Protein AF-A0A7V9JNL4-F1 (afdb_monomer)

Radius of gyration: 22.86 Å; Cα contacts (8 Å, |Δi|>4): 123; chains: 1; bounding box: 57×46×55 Å

Sequence (166 aa):
MAELADLLTDPTARHALAHRDITAVFRILRDAGVTQTRLARATGQQQSEVSEIIAGRQVQSVVLLERIADGLGIPRGWMGLAYAPDLVAEPAAPDDAETEDERRSNLLRHAATLLYGQPVFGPAAPISIEHTATPVPHRIDLGDVKQVAAITDRLGQLTGDFGGSR

Foldseek 3Di:
DVPLQVLCVDPQSLVCLLLVLVLSNLVSCVVVPQDLVNLCVLLVHDSVVSVVSVVPDDDPDPVSSVSSCVSSVHDVVSNVPDPPVVDPDDDNDPPPPQDPVNLVVLVVQVVCCVVVVDRPVDDHDDDDDDDDDDPDDPDDDPVNVVVVVVVVVVVVVVCVVVVDDD

Nearest PDB structures (foldseek):
  3vk0-assembly1_A  TM=5.916E-01  e=2.722E-02  Neisseria meningitidis MC58
  3g5g-assembly5_J  TM=6.560E-01  e=2.450E-01  Enterobacter sp. RFL1396
  5d50-assembly1_C  TM=3.537E-01  e=4.359E-02  Salmonella phage SPC32H
  5d4z-assembly8_U  TM=4.389E-01  e=1.886E-01  Salmonella phage SPC32H
  5d4z-assembly7_1  TM=4.389E-01  e=3.182E-01  Salmonella phage SPC32H

pLDDT: mean 72.96, std 14.55, range [35.53, 92.75]

Mean predicted align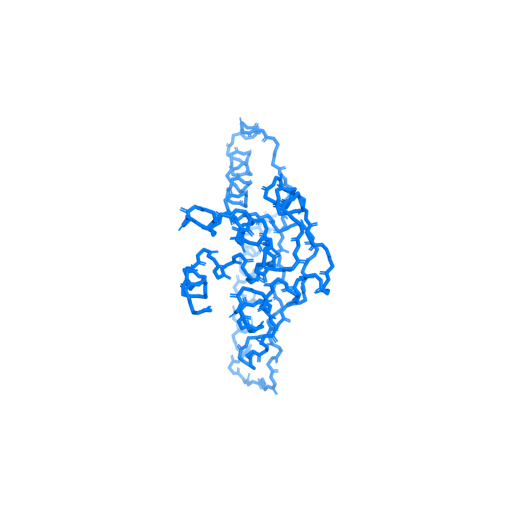ed error: 17.5 Å

Solvent-accessible surface area (backbone atoms only — not comparable to full-atom values): 9980 Å² total; per-residue (Å²): 115,63,73,58,35,62,65,43,64,41,70,68,39,38,51,25,31,49,70,65,36,60,39,56,40,50,47,54,42,38,76,72,68,48,48,59,65,57,51,10,64,41,37,76,48,52,48,67,57,47,52,43,23,62,74,65,50,80,84,83,50,67,71,56,51,51,41,38,32,63,36,46,56,45,59,59,51,53,53,62,67,47,81,47,96,89,51,85,79,73,78,84,73,73,97,73,76,72,48,71,67,53,50,52,50,36,49,52,26,46,51,44,25,71,77,69,74,43,57,83,80,42,87,53,73,82,90,78,81,82,80,77,83,70,81,79,76,94,71,87,56,74,66,55,54,50,50,51,52,53,52,50,53,53,53,50,50,52,46,59,71,74,62,70,72,136

Secondary structure (DSSP, 8-state):
-HHHHHHTTSHHHHHHHHTT-HHHHHHHHHHTT--HHHHHHHHT--HHHHHHHHTT-----HHHHHHHHHHHT--GGGGT----TTS-------S----HHHHHHHHHHHHHHHHHSS-TTSPPPP-------PPPPS---HHHHHHHHHHHHHHHHHHHHH----

Structure (mmCIF, N/CA/C/O backbone):
data_AF-A0A7V9JNL4-F1
#
_entry.id   AF-A0A7V9JNL4-F1
#
loop_
_atom_site.group_PDB
_atom_site.id
_atom_site.type_symbol
_atom_site.label_atom_id
_atom_site.label_alt_id
_atom_site.label_comp_id
_atom_site.label_asym_id
_atom_site.label_entity_id
_atom_site.label_seq_id
_atom_site.pdbx_PDB_ins_code
_atom_site.Cartn_x
_atom_site.Cartn_y
_atom_site.Cartn_z
_atom_site.occupancy
_atom_site.B_iso_or_equiv
_atom_site.auth_seq_id
_atom_site.auth_comp_id
_atom_site.auth_asym_id
_atom_site.auth_atom_id
_atom_site.pdbx_PDB_model_num
ATOM 1 N N . MET A 1 1 ? -17.345 -13.564 5.224 1.00 47.94 1 MET A N 1
ATOM 2 C CA . MET A 1 1 ? -15.892 -13.625 4.954 1.00 47.94 1 MET A CA 1
ATOM 3 C C . MET A 1 1 ? -15.502 -12.929 3.644 1.00 47.94 1 MET A C 1
ATOM 5 O O . MET A 1 1 ? -14.414 -12.388 3.615 1.00 47.94 1 MET A O 1
ATOM 9 N N . ALA A 1 2 ? -16.362 -12.856 2.612 1.00 55.12 2 ALA A N 1
ATOM 10 C CA . ALA A 1 2 ? -16.054 -12.174 1.338 1.00 55.12 2 ALA A CA 1
ATOM 11 C C . ALA A 1 2 ? -16.009 -10.626 1.399 1.00 55.12 2 ALA A C 1
ATOM 13 O O . ALA A 1 2 ? -15.277 -10.005 0.646 1.00 55.12 2 ALA A O 1
ATOM 14 N N . GLU A 1 3 ? -16.727 -10.006 2.341 1.00 64.62 3 GLU A N 1
ATOM 15 C CA . GLU A 1 3 ? -16.902 -8.542 2.419 1.00 64.62 3 GLU A CA 1
ATOM 16 C C . GLU A 1 3 ? -15.593 -7.757 2.660 1.00 64.62 3 GLU A C 1
ATOM 18 O O . GLU A 1 3 ? -15.434 -6.653 2.155 1.00 64.62 3 GLU A O 1
ATOM 23 N N . LEU A 1 4 ? -14.640 -8.326 3.411 1.00 67.62 4 LEU A N 1
ATOM 24 C CA . LEU A 1 4 ? -13.330 -7.698 3.648 1.00 67.62 4 LEU A CA 1
ATOM 25 C C . LEU A 1 4 ? -12.367 -7.926 2.479 1.00 67.62 4 LEU A C 1
ATOM 27 O O . LEU A 1 4 ? -11.580 -7.043 2.163 1.00 67.62 4 LEU A O 1
ATOM 31 N N . ALA A 1 5 ? -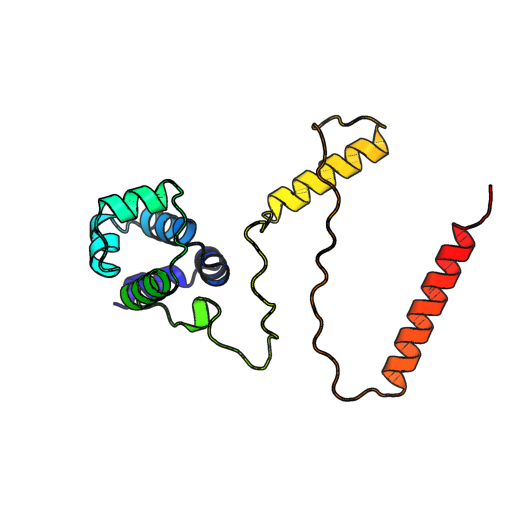12.443 -9.091 1.833 1.00 65.12 5 ALA A N 1
ATOM 32 C CA . ALA A 1 5 ? -11.601 -9.425 0.689 1.00 65.12 5 ALA A CA 1
ATOM 33 C C . ALA A 1 5 ? -11.956 -8.574 -0.541 1.00 65.12 5 ALA A C 1
ATOM 35 O O . ALA A 1 5 ? -11.053 -8.063 -1.197 1.00 65.12 5 ALA A O 1
ATOM 36 N N . ASP A 1 6 ? -13.250 -8.344 -0.796 1.00 68.94 6 ASP A N 1
ATOM 37 C CA . ASP A 1 6 ? -13.708 -7.446 -1.867 1.00 68.94 6 ASP A CA 1
ATOM 38 C C . ASP A 1 6 ? -13.157 -6.032 -1.675 1.00 68.94 6 ASP A C 1
ATOM 40 O O . ASP A 1 6 ? -12.672 -5.408 -2.618 1.00 68.94 6 ASP A O 1
ATOM 44 N N . LEU A 1 7 ? -13.137 -5.563 -0.430 1.00 69.00 7 LEU A N 1
ATOM 45 C CA . LEU A 1 7 ? -12.649 -4.239 -0.071 1.00 69.00 7 LEU A CA 1
ATOM 46 C C . LEU A 1 7 ? -11.129 -4.083 -0.241 1.00 69.00 7 LEU A C 1
ATOM 48 O O . LEU A 1 7 ? -10.625 -2.982 -0.445 1.00 69.00 7 LEU A O 1
ATOM 52 N N . LEU A 1 8 ? -10.404 -5.202 -0.220 1.00 69.00 8 LEU A N 1
ATOM 53 C CA . LEU A 1 8 ? -8.965 -5.280 -0.464 1.00 69.00 8 LEU A CA 1
ATOM 54 C C . LEU A 1 8 ? -8.614 -5.493 -1.948 1.00 69.00 8 LEU A C 1
ATOM 56 O O . LEU A 1 8 ? -7.444 -5.679 -2.285 1.00 69.00 8 LEU A O 1
ATOM 60 N N . THR A 1 9 ? -9.609 -5.442 -2.839 1.00 69.06 9 THR A N 1
ATOM 61 C CA . THR A 1 9 ? -9.410 -5.526 -4.296 1.00 69.06 9 THR A CA 1
ATOM 62 C C . THR A 1 9 ? -8.982 -4.183 -4.901 1.00 69.06 9 THR A C 1
ATOM 64 O O . THR A 1 9 ? -8.440 -4.161 -6.008 1.00 69.06 9 THR A O 1
ATOM 67 N N . ASP A 1 10 ? -9.184 -3.073 -4.181 1.00 71.31 10 ASP A N 1
ATOM 68 C CA . ASP A 1 10 ? -8.788 -1.730 -4.613 1.00 71.31 10 ASP A CA 1
ATOM 69 C C . ASP A 1 10 ? -7.270 -1.637 -4.890 1.00 71.31 10 ASP A C 1
ATOM 71 O O . ASP A 1 10 ? -6.480 -2.246 -4.157 1.00 71.31 10 ASP A O 1
ATOM 75 N N . PRO A 1 11 ? -6.813 -0.885 -5.915 1.00 67.44 11 PRO A N 1
ATOM 76 C CA . PRO A 1 11 ? -5.396 -0.800 -6.257 1.00 67.44 11 PRO A CA 1
ATOM 77 C C . PRO A 1 11 ? -4.511 -0.342 -5.094 1.00 67.44 11 PRO A C 1
ATOM 79 O O . PRO A 1 11 ? -3.393 -0.838 -4.958 1.00 67.44 11 PRO A O 1
ATOM 82 N N . THR A 1 12 ? -5.006 0.548 -4.224 1.00 69.62 12 THR A N 1
ATOM 83 C CA . THR A 1 12 ? -4.242 1.011 -3.053 1.00 69.62 12 THR A CA 1
ATOM 84 C C . THR A 1 12 ? -4.085 -0.089 -2.003 1.00 69.62 12 THR A C 1
ATOM 86 O O . THR A 1 12 ? -2.988 -0.302 -1.484 1.00 69.62 12 THR A O 1
ATOM 89 N N . ALA A 1 13 ? -5.146 -0.862 -1.757 1.00 70.94 13 ALA A N 1
ATOM 90 C CA . ALA A 1 13 ? -5.115 -2.008 -0.855 1.00 70.94 13 ALA A CA 1
ATOM 91 C C . ALA A 1 13 ? -4.201 -3.120 -1.383 1.00 70.94 13 ALA A C 1
ATOM 93 O O . ALA A 1 13 ? -3.415 -3.689 -0.626 1.00 70.94 13 ALA A O 1
ATOM 94 N N . ARG A 1 14 ? -4.237 -3.387 -2.695 1.00 71.75 14 ARG A N 1
ATOM 95 C CA . ARG A 1 14 ? -3.337 -4.352 -3.341 1.00 71.75 14 ARG A CA 1
ATOM 96 C C . ARG A 1 14 ? -1.878 -3.925 -3.267 1.00 71.75 14 ARG A C 1
ATOM 98 O O . ARG A 1 14 ? -1.022 -4.772 -3.029 1.00 71.75 14 ARG A O 1
ATOM 105 N N . HIS A 1 15 ? -1.594 -2.635 -3.439 1.00 68.06 15 HIS A N 1
ATOM 106 C CA . HIS A 1 15 ? -0.244 -2.101 -3.295 1.00 68.06 15 HIS A CA 1
ATOM 107 C C . HIS A 1 15 ? 0.274 -2.265 -1.860 1.00 68.06 15 HIS A C 1
ATOM 109 O O . HIS A 1 15 ? 1.386 -2.753 -1.662 1.00 68.06 15 HIS A O 1
ATOM 115 N N . ALA A 1 16 ? -0.543 -1.930 -0.857 1.00 74.44 16 ALA A N 1
ATOM 116 C CA . ALA A 1 16 ? -0.193 -2.109 0.552 1.00 74.44 16 ALA A CA 1
ATOM 117 C C . ALA A 1 16 ? 0.059 -3.585 0.906 1.00 74.44 16 ALA A C 1
ATOM 119 O O . ALA A 1 16 ? 1.024 -3.909 1.595 1.00 74.44 16 ALA A O 1
ATOM 120 N N . LEU A 1 17 ? -0.760 -4.500 0.378 1.00 75.25 17 LEU A N 1
ATOM 121 C CA . LEU A 1 17 ? -0.578 -5.939 0.579 1.00 75.25 17 LEU A CA 1
ATOM 122 C C . LEU A 1 17 ? 0.689 -6.481 -0.084 1.00 75.25 17 LEU A C 1
ATOM 124 O O . LEU A 1 17 ? 1.385 -7.289 0.532 1.00 75.25 17 LEU A O 1
ATOM 128 N N . ALA A 1 18 ? 1.020 -6.014 -1.290 1.00 70.31 18 ALA A N 1
ATOM 129 C CA . ALA A 1 18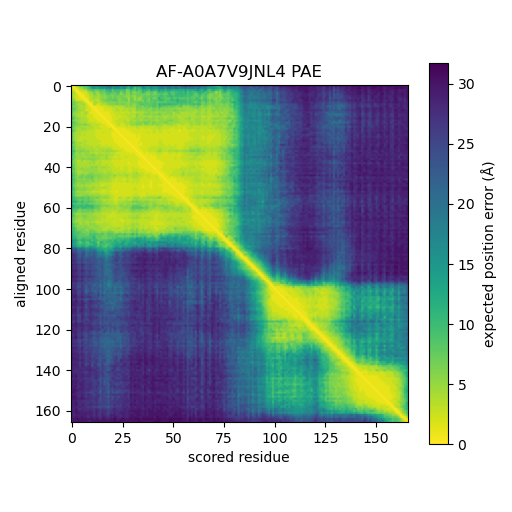 ? 2.248 -6.396 -1.983 1.00 70.31 18 ALA A CA 1
ATOM 130 C C . ALA A 1 18 ? 3.508 -5.991 -1.195 1.00 70.31 18 ALA A C 1
ATOM 132 O O . ALA A 1 18 ? 4.461 -6.763 -1.129 1.00 70.31 18 ALA A O 1
ATOM 133 N N . HIS A 1 19 ? 3.473 -4.831 -0.530 1.00 71.69 19 HIS A N 1
ATOM 134 C CA . HIS A 1 19 ? 4.568 -4.316 0.302 1.00 71.69 19 HIS A CA 1
ATOM 135 C C . HIS A 1 19 ? 4.492 -4.767 1.769 1.00 71.69 19 HIS A C 1
ATOM 137 O O . HIS A 1 19 ? 5.301 -4.339 2.585 1.00 71.69 19 HIS A O 1
ATOM 143 N N . ARG A 1 20 ? 3.535 -5.638 2.124 1.00 74.75 20 ARG A N 1
ATOM 144 C CA . ARG A 1 20 ? 3.294 -6.111 3.504 1.00 74.75 20 ARG A CA 1
ATOM 145 C C . ARG A 1 20 ? 3.044 -4.978 4.510 1.00 74.75 20 ARG A C 1
ATOM 147 O O . ARG A 1 20 ? 3.219 -5.173 5.713 1.00 74.75 20 ARG A O 1
ATOM 154 N N . ASP A 1 21 ? 2.570 -3.827 4.041 1.00 80.00 21 ASP A N 1
ATOM 155 C CA . ASP A 1 21 ? 2.248 -2.679 4.883 1.00 80.00 21 ASP A CA 1
ATOM 156 C C . ASP A 1 21 ? 0.886 -2.882 5.560 1.00 80.00 21 ASP A C 1
ATOM 158 O O . ASP A 1 21 ? -0.173 -2.450 5.094 1.00 80.00 21 ASP A O 1
ATOM 162 N N . ILE A 1 22 ? 0.914 -3.571 6.701 1.00 83.69 22 ILE A N 1
ATOM 163 C CA . ILE A 1 22 ? -0.279 -3.839 7.512 1.00 83.69 22 ILE A CA 1
ATOM 164 C C . ILE A 1 22 ? -0.888 -2.548 8.066 1.00 83.69 22 ILE A C 1
ATOM 166 O O . ILE A 1 22 ? -2.105 -2.473 8.254 1.00 83.69 22 ILE A O 1
ATOM 170 N N . THR A 1 23 ? -0.070 -1.520 8.293 1.00 86.44 23 THR A N 1
ATOM 171 C CA . THR A 1 23 ? -0.541 -0.224 8.783 1.00 86.44 23 THR A CA 1
ATOM 172 C C . THR A 1 23 ? -1.448 0.427 7.745 1.00 86.44 23 THR A C 1
ATOM 174 O O . THR A 1 23 ? -2.567 0.833 8.074 1.00 86.44 23 THR A O 1
ATOM 177 N N . ALA A 1 24 ? -1.010 0.474 6.486 1.00 81.81 24 ALA A N 1
ATOM 178 C CA . ALA A 1 24 ? -1.816 0.974 5.378 1.00 81.81 24 ALA A CA 1
ATOM 179 C C . ALA A 1 24 ? -3.077 0.126 5.162 1.00 81.81 24 ALA A C 1
ATOM 181 O O . ALA A 1 24 ? -4.168 0.683 5.044 1.00 81.81 24 ALA A O 1
ATOM 182 N N . VAL A 1 25 ? -2.971 -1.206 5.212 1.00 84.44 25 VAL A N 1
ATOM 183 C CA . VAL A 1 25 ? -4.136 -2.104 5.092 1.00 84.44 25 VAL A CA 1
ATOM 184 C C . VAL A 1 25 ? -5.180 -1.812 6.175 1.00 84.44 25 VAL A C 1
ATOM 186 O O . VAL A 1 25 ? -6.365 -1.673 5.875 1.00 84.44 25 VAL A O 1
ATOM 189 N N . PHE A 1 26 ? -4.770 -1.670 7.438 1.00 86.81 26 PHE A N 1
ATOM 190 C CA . PHE A 1 26 ? -5.701 -1.379 8.533 1.00 86.81 26 PHE A CA 1
ATOM 191 C C . PHE A 1 26 ? -6.317 0.017 8.429 1.00 86.81 26 PHE A C 1
ATOM 193 O O . PHE A 1 26 ? -7.474 0.191 8.816 1.00 86.81 26 PHE A O 1
ATOM 200 N N . ARG A 1 27 ? -5.586 0.999 7.890 1.00 86.06 27 ARG A N 1
ATOM 201 C CA . ARG A 1 27 ? -6.126 2.337 7.606 1.00 86.06 27 ARG A CA 1
ATOM 202 C C . ARG A 1 27 ? -7.191 2.290 6.515 1.00 86.06 27 ARG A C 1
ATOM 204 O O . ARG A 1 27 ? -8.288 2.772 6.757 1.00 86.06 27 ARG A O 1
ATOM 211 N N . ILE A 1 28 ? -6.928 1.610 5.401 1.00 85.19 28 ILE A N 1
ATOM 212 C CA . ILE A 1 28 ? -7.902 1.448 4.308 1.00 85.19 28 ILE A CA 1
ATOM 213 C C . ILE A 1 28 ? -9.176 0.758 4.813 1.00 85.19 28 ILE A C 1
ATOM 215 O O . ILE A 1 28 ? -10.287 1.223 4.562 1.00 85.19 28 ILE A O 1
ATOM 219 N N . LEU A 1 29 ? -9.030 -0.317 5.595 1.00 84.88 29 LEU A N 1
ATOM 220 C CA . LEU A 1 29 ? -10.174 -1.015 6.186 1.00 84.88 29 LEU A CA 1
ATOM 221 C C . LEU A 1 29 ? -10.948 -0.119 7.165 1.00 84.88 29 LEU A C 1
ATOM 223 O O . LEU A 1 29 ? -12.179 -0.133 7.172 1.00 84.88 29 LEU A O 1
ATOM 227 N N . ARG A 1 30 ? -10.251 0.681 7.978 1.00 85.75 30 ARG A N 1
ATOM 228 C CA . ARG A 1 30 ? -10.884 1.654 8.876 1.00 85.75 30 ARG A CA 1
ATOM 229 C C . ARG A 1 30 ? -11.660 2.714 8.098 1.00 85.75 30 ARG A C 1
ATOM 231 O O . ARG A 1 30 ? -12.792 3.013 8.476 1.00 85.75 30 ARG A O 1
ATOM 238 N N . ASP A 1 31 ? -11.068 3.271 7.049 1.00 83.44 31 ASP A N 1
ATOM 239 C CA . ASP A 1 31 ? -11.672 4.331 6.235 1.00 83.44 31 ASP A CA 1
ATOM 240 C C . ASP A 1 31 ? -12.905 3.820 5.480 1.00 83.44 31 ASP A C 1
ATOM 242 O O . ASP A 1 31 ? -13.873 4.551 5.280 1.00 83.44 31 ASP A O 1
ATOM 246 N N . ALA A 1 32 ? -12.937 2.523 5.184 1.00 82.44 32 ALA A N 1
ATOM 247 C CA . ALA A 1 32 ? -14.102 1.824 4.665 1.00 82.44 32 ALA A CA 1
ATOM 248 C C . ALA A 1 32 ? -15.140 1.401 5.726 1.00 82.44 32 ALA A C 1
ATOM 250 O O . ALA A 1 32 ? -16.097 0.690 5.418 1.00 82.44 32 ALA A O 1
ATOM 251 N N . GLY A 1 33 ? -14.973 1.827 6.981 1.00 82.69 33 GLY A N 1
ATOM 252 C CA . GLY A 1 33 ? -15.945 1.622 8.058 1.00 82.69 33 GLY A CA 1
ATOM 253 C C . GLY A 1 33 ? -15.739 0.358 8.897 1.00 82.69 33 GLY A C 1
ATOM 254 O O . GLY A 1 33 ? -16.587 0.027 9.731 1.00 82.69 33 GLY A O 1
ATOM 255 N N . VAL A 1 34 ? -14.623 -0.359 8.736 1.00 85.25 34 VAL A N 1
ATOM 256 C CA . VAL A 1 34 ? -14.304 -1.521 9.576 1.00 85.25 34 VAL A CA 1
ATOM 257 C C . VAL A 1 34 ? -13.773 -1.051 10.932 1.00 85.25 34 VAL A C 1
ATOM 259 O O . VAL A 1 34 ? -12.777 -0.339 11.035 1.00 85.25 34 VAL A O 1
ATOM 262 N N . THR A 1 35 ? -14.427 -1.472 12.014 1.00 87.81 35 THR A N 1
ATOM 263 C CA . THR A 1 35 ? -14.027 -1.078 13.372 1.00 87.81 35 THR A CA 1
ATOM 264 C C . THR A 1 35 ? -12.788 -1.839 13.853 1.00 87.81 35 THR A C 1
ATOM 266 O O . THR A 1 35 ? -12.579 -3.004 13.510 1.00 87.81 35 THR A O 1
ATOM 269 N N . GLN A 1 36 ? -11.990 -1.221 14.732 1.00 86.75 36 GLN A N 1
ATOM 270 C CA . GLN A 1 36 ? -10.792 -1.854 15.307 1.00 86.75 36 GLN A CA 1
ATOM 271 C C . GLN A 1 36 ? -11.110 -3.157 16.052 1.00 86.75 36 GLN A C 1
ATOM 273 O O . GLN A 1 36 ? -10.368 -4.126 15.946 1.00 86.75 36 GLN A O 1
ATOM 278 N N . THR A 1 37 ? -12.242 -3.223 16.758 1.00 87.31 37 THR A N 1
ATOM 279 C CA . THR A 1 37 ? -12.710 -4.451 17.421 1.00 87.31 37 THR A CA 1
ATOM 280 C C . THR A 1 37 ? -13.007 -5.564 16.412 1.00 87.31 37 THR A C 1
ATOM 282 O O . THR A 1 37 ? -12.723 -6.733 16.677 1.00 87.31 37 THR A O 1
ATOM 285 N N . ARG A 1 38 ? -13.548 -5.218 15.234 1.00 85.50 38 ARG A N 1
ATOM 286 C CA . ARG A 1 38 ? -13.796 -6.176 14.148 1.00 85.50 38 ARG A CA 1
ATOM 287 C C . ARG A 1 38 ? -12.482 -6.660 13.531 1.00 85.50 38 ARG A C 1
ATOM 289 O O . ARG A 1 38 ? -12.349 -7.861 13.321 1.00 85.50 38 ARG A O 1
ATOM 296 N N . LEU A 1 39 ? -11.504 -5.771 13.330 1.00 85.12 39 LEU A N 1
ATOM 297 C CA . LEU A 1 39 ? -10.151 -6.126 12.870 1.00 85.12 39 LEU A CA 1
ATOM 298 C C . LEU A 1 39 ? -9.418 -7.035 13.865 1.00 85.12 39 LEU A C 1
ATOM 300 O O . LEU A 1 39 ? -8.857 -8.056 13.475 1.00 85.12 39 LEU A O 1
ATOM 304 N N . ALA A 1 40 ? -9.473 -6.704 15.154 1.00 86.38 40 ALA A N 1
ATOM 305 C CA . ALA A 1 40 ? -8.887 -7.488 16.238 1.00 86.38 40 ALA A CA 1
ATOM 306 C C . ALA A 1 40 ? -9.455 -8.914 16.258 1.00 86.38 40 ALA A C 1
ATOM 308 O O . ALA A 1 40 ? -8.712 -9.893 16.216 1.00 86.38 40 ALA A O 1
ATOM 309 N N . ARG A 1 41 ? -10.786 -9.034 16.202 1.00 87.06 41 ARG A N 1
ATOM 310 C CA . ARG A 1 41 ? -11.469 -10.331 16.159 1.00 87.06 41 ARG A CA 1
ATOM 311 C C . ARG A 1 41 ? -11.154 -11.122 14.889 1.00 87.06 41 ARG A C 1
ATOM 313 O O . ARG A 1 41 ? -10.985 -12.332 14.977 1.00 87.06 41 ARG A O 1
ATOM 320 N N . ALA A 1 42 ? -11.088 -10.458 13.735 1.00 83.44 42 ALA A N 1
ATOM 321 C CA . ALA A 1 42 ? -10.770 -11.104 12.463 1.00 83.44 42 ALA A CA 1
ATOM 322 C C . ALA A 1 42 ? -9.332 -11.643 12.444 1.00 83.44 42 ALA A C 1
ATOM 324 O O . ALA A 1 42 ? -9.103 -12.760 12.006 1.00 83.44 42 ALA A O 1
ATOM 325 N N . THR A 1 43 ? -8.376 -10.881 12.976 1.00 84.31 43 THR A N 1
ATOM 326 C CA . THR A 1 43 ? -6.938 -11.210 12.939 1.00 84.31 43 THR A CA 1
ATOM 327 C C . THR A 1 43 ? -6.431 -11.973 14.170 1.00 84.31 43 THR A C 1
ATOM 329 O O . THR A 1 43 ? -5.245 -12.298 14.253 1.00 84.31 43 THR A O 1
ATOM 332 N N . GLY A 1 44 ? -7.304 -12.260 15.141 1.00 81.38 44 GLY A N 1
ATOM 333 C CA . GLY A 1 44 ? -6.934 -12.921 16.396 1.00 81.38 44 GLY A CA 1
ATOM 334 C C . GLY A 1 44 ? -5.985 -12.090 17.269 1.00 81.38 44 GLY A C 1
ATOM 335 O O . GLY A 1 44 ? -5.131 -12.655 17.950 1.00 81.38 44 GLY A O 1
ATOM 336 N N . GLN A 1 45 ? -6.101 -10.762 17.209 1.00 82.12 45 GLN A N 1
ATOM 337 C CA . GLN A 1 45 ? -5.286 -9.798 17.956 1.00 82.12 45 GLN A CA 1
ATOM 338 C C . GLN A 1 45 ? -6.114 -9.086 19.028 1.00 82.12 45 GLN A C 1
ATOM 340 O O . GLN A 1 45 ? -7.347 -9.093 18.990 1.00 82.12 45 GLN A O 1
ATOM 345 N N . GLN A 1 46 ? -5.445 -8.436 19.977 1.00 86.00 46 GLN A N 1
ATOM 346 C CA . GLN A 1 46 ? -6.099 -7.512 20.899 1.00 86.00 46 GLN A CA 1
ATOM 347 C C . GLN A 1 46 ? -6.400 -6.180 20.202 1.00 86.00 46 GLN A C 1
ATOM 349 O O . GLN A 1 46 ? -5.687 -5.743 19.300 1.00 86.00 46 GLN A O 1
ATOM 354 N N . GLN A 1 47 ? -7.453 -5.487 20.641 1.00 85.38 47 GLN A N 1
ATOM 355 C CA . GLN A 1 47 ? -7.793 -4.167 20.098 1.00 85.38 47 GLN A CA 1
ATOM 356 C C . GLN A 1 47 ? -6.666 -3.142 20.312 1.00 85.38 47 GLN A C 1
ATOM 358 O O . GLN A 1 47 ? -6.431 -2.305 19.444 1.00 85.38 47 GLN A O 1
ATOM 363 N N . SER A 1 48 ? -5.956 -3.223 21.440 1.00 80.62 48 SER A N 1
ATOM 364 C CA . SER A 1 48 ? -4.781 -2.395 21.736 1.00 80.62 48 SER A CA 1
ATOM 365 C C . SER A 1 48 ? -3.666 -2.599 20.708 1.00 80.62 48 SER A C 1
ATOM 367 O O . SER A 1 48 ? -3.141 -1.620 20.191 1.00 80.62 48 SER A O 1
ATOM 369 N N . GLU A 1 49 ? -3.373 -3.848 20.335 1.00 81.19 49 GLU A N 1
ATOM 370 C CA . GLU A 1 49 ? -2.383 -4.172 19.298 1.00 81.19 49 GLU A CA 1
ATOM 371 C C . GLU A 1 49 ? -2.783 -3.583 17.940 1.00 81.19 49 GLU A C 1
ATOM 373 O O . GLU A 1 49 ? -1.961 -2.976 17.262 1.00 81.19 49 GLU A O 1
ATOM 378 N N . VAL A 1 50 ? -4.064 -3.678 17.566 1.00 84.19 50 VAL A N 1
ATOM 379 C CA . VAL A 1 50 ? -4.579 -3.066 16.328 1.00 84.19 50 VAL A CA 1
ATOM 380 C C . VAL A 1 50 ? -4.430 -1.542 16.351 1.00 84.19 50 VAL A C 1
ATOM 382 O O . VAL A 1 50 ? -4.073 -0.945 15.336 1.00 84.19 50 VAL A O 1
ATOM 385 N N . SER A 1 51 ? -4.678 -0.903 17.496 1.00 82.56 51 SER A N 1
ATOM 386 C CA . SER A 1 51 ? -4.504 0.543 17.645 1.00 82.56 51 SER A CA 1
ATOM 387 C C . SER A 1 51 ? -3.039 0.964 17.521 1.00 82.56 51 SER A C 1
ATOM 389 O O . SER A 1 51 ? -2.759 1.971 16.875 1.00 82.56 51 SER A O 1
ATOM 391 N N . GLU A 1 52 ? -2.106 0.211 18.108 1.00 78.69 52 GLU A N 1
ATOM 392 C CA . GLU A 1 52 ? -0.669 0.478 17.973 1.00 78.69 52 GLU A CA 1
ATOM 393 C C . GLU A 1 52 ? -0.196 0.317 16.528 1.00 78.69 52 GLU A C 1
ATOM 395 O O . GLU A 1 52 ? 0.564 1.150 16.035 1.00 78.69 52 GLU A O 1
ATOM 400 N N . ILE A 1 53 ? -0.680 -0.712 15.828 1.00 83.50 53 ILE 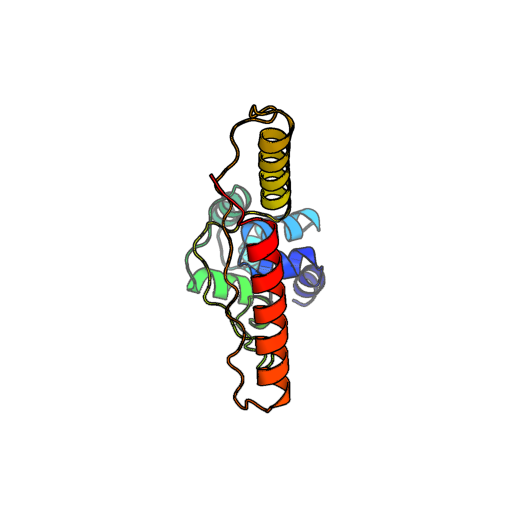A N 1
ATOM 401 C CA . ILE A 1 53 ? -0.354 -0.936 14.416 1.00 83.50 53 ILE A CA 1
ATOM 402 C C . ILE A 1 53 ? -0.849 0.241 13.570 1.00 83.50 53 ILE A C 1
ATOM 404 O O . ILE A 1 53 ? -0.077 0.826 12.820 1.00 83.50 53 ILE A O 1
ATOM 408 N N . ILE A 1 54 ? -2.096 0.691 13.756 1.00 81.06 54 ILE A N 1
ATOM 409 C CA . ILE A 1 54 ? -2.631 1.870 13.047 1.00 81.06 54 ILE A CA 1
ATOM 410 C C . ILE A 1 54 ? -1.823 3.145 13.360 1.00 81.06 54 ILE A C 1
ATOM 412 O O . ILE A 1 54 ? -1.651 4.004 12.482 1.00 81.06 54 ILE A O 1
ATOM 416 N N . ALA A 1 55 ? -1.325 3.267 14.594 1.00 78.94 55 ALA A N 1
ATOM 417 C CA . ALA A 1 55 ? -0.477 4.370 15.042 1.00 78.94 55 ALA A CA 1
ATOM 418 C C . ALA A 1 55 ? 0.952 4.328 14.464 1.00 78.94 55 ALA A C 1
ATOM 420 O O . ALA A 1 55 ? 1.683 5.302 14.624 1.00 78.94 55 ALA A O 1
ATOM 421 N N . GLY A 1 56 ? 1.331 3.261 13.751 1.00 75.69 56 GLY A N 1
ATOM 422 C CA . GLY A 1 56 ? 2.611 3.146 13.046 1.00 75.69 56 GLY A CA 1
ATOM 423 C C . GLY A 1 56 ? 3.551 2.072 13.592 1.00 75.69 56 GLY A C 1
ATOM 424 O O . GLY A 1 56 ? 4.702 2.005 13.164 1.00 75.69 56 GLY A O 1
ATOM 425 N N . ARG A 1 57 ? 3.102 1.223 14.526 1.00 80.38 57 ARG A N 1
ATOM 426 C CA . ARG A 1 57 ? 3.890 0.067 14.964 1.00 80.38 57 ARG A CA 1
ATOM 427 C C . ARG A 1 57 ? 3.966 -0.965 13.837 1.00 80.38 57 ARG A C 1
ATOM 429 O O . ARG A 1 57 ? 2.965 -1.581 13.479 1.00 80.38 57 ARG A O 1
ATOM 436 N N . GLN A 1 58 ? 5.177 -1.199 13.340 1.00 74.44 58 GLN A N 1
ATOM 437 C CA . GLN A 1 58 ? 5.423 -2.174 12.282 1.00 74.44 58 GLN A CA 1
ATOM 438 C C . GLN A 1 58 ? 5.271 -3.621 12.771 1.00 74.44 58 GLN A C 1
ATOM 440 O O . GLN A 1 58 ? 5.655 -3.978 13.890 1.00 74.44 58 GLN A O 1
ATOM 445 N N . VAL A 1 59 ? 4.722 -4.472 11.901 1.00 75.25 59 VAL A N 1
ATOM 446 C CA . VAL A 1 59 ? 4.538 -5.907 12.146 1.00 75.25 59 VAL A CA 1
ATOM 447 C C . VAL A 1 59 ? 5.666 -6.682 11.468 1.00 75.25 59 VAL A C 1
ATOM 449 O O . VAL A 1 59 ? 5.617 -6.952 10.276 1.00 75.25 59 VAL A O 1
ATOM 452 N N . GLN A 1 60 ? 6.679 -7.073 12.242 1.00 72.94 60 GLN A N 1
ATOM 453 C CA . GLN A 1 60 ? 7.862 -7.774 11.713 1.00 72.94 60 GLN A CA 1
ATOM 454 C C . GLN A 1 60 ? 7.729 -9.308 11.707 1.00 72.94 60 GLN A C 1
ATOM 456 O O . GLN A 1 60 ? 8.511 -10.009 11.068 1.00 72.94 60 GLN A O 1
ATOM 461 N N . SER A 1 61 ? 6.757 -9.864 12.438 1.00 76.00 61 SER A N 1
ATOM 462 C CA . SER A 1 61 ? 6.609 -11.318 12.560 1.00 76.00 61 SER A CA 1
ATOM 463 C C . SER A 1 61 ? 5.880 -11.901 11.355 1.00 76.00 61 SER A C 1
ATOM 465 O O . SER A 1 61 ? 4.695 -11.645 11.152 1.00 76.00 61 SER A O 1
ATOM 467 N N . VAL A 1 62 ? 6.568 -12.766 10.611 1.00 71.50 62 VAL A N 1
ATOM 468 C CA . VAL A 1 62 ? 5.985 -13.516 9.488 1.00 71.50 62 VAL A CA 1
ATOM 469 C C . VAL A 1 62 ? 4.764 -14.330 9.931 1.00 71.50 62 VAL A C 1
ATOM 471 O O . VAL A 1 62 ? 3.746 -14.318 9.252 1.00 71.50 62 VAL A O 1
ATOM 474 N N . VAL A 1 63 ? 4.810 -14.949 11.114 1.00 76.62 63 VAL A N 1
ATOM 475 C CA . VAL A 1 63 ? 3.680 -15.716 11.674 1.00 76.62 63 VAL A CA 1
ATOM 476 C C . VAL A 1 63 ? 2.471 -14.813 11.946 1.00 76.62 63 VAL A C 1
ATOM 478 O O . VAL A 1 63 ? 1.322 -15.216 11.765 1.00 76.62 63 VAL A O 1
ATOM 481 N N . LEU A 1 64 ? 2.716 -13.569 12.371 1.00 79.06 64 LEU A N 1
ATOM 482 C CA . LEU A 1 64 ? 1.651 -12.596 12.594 1.00 79.06 64 LEU A CA 1
ATOM 483 C C . LEU A 1 64 ? 1.039 -12.125 11.270 1.00 79.06 64 LEU A C 1
ATOM 485 O O . LEU A 1 64 ? -0.182 -12.021 11.176 1.00 79.06 64 LEU A O 1
ATOM 489 N N . LEU A 1 65 ? 1.865 -11.907 10.245 1.00 75.94 65 LEU A N 1
ATOM 490 C CA . LEU A 1 65 ? 1.404 -11.568 8.897 1.00 75.94 65 LEU A CA 1
ATOM 491 C C . LEU A 1 65 ? 0.511 -12.666 8.313 1.00 75.94 65 LEU A C 1
ATOM 493 O O . LEU A 1 65 ? -0.563 -12.359 7.802 1.00 75.94 65 LEU A O 1
ATOM 497 N N . GLU A 1 66 ? 0.901 -13.935 8.446 1.00 77.06 66 GLU A N 1
ATOM 498 C CA . GLU A 1 66 ? 0.085 -15.068 7.992 1.00 77.06 66 GLU A CA 1
ATOM 499 C C . GLU A 1 66 ? -1.265 -15.117 8.707 1.00 77.06 66 GLU A C 1
ATOM 501 O O . GLU A 1 66 ? -2.302 -15.246 8.062 1.00 77.06 66 GLU A O 1
ATOM 506 N N . ARG A 1 67 ? -1.275 -14.921 10.030 1.00 80.31 67 ARG A N 1
ATOM 507 C CA . ARG A 1 67 ? -2.516 -14.896 10.813 1.00 80.31 67 ARG A CA 1
ATOM 508 C C . ARG A 1 67 ? -3.432 -13.737 10.417 1.00 80.31 67 ARG A C 1
ATOM 510 O O . ARG A 1 67 ? -4.651 -13.893 10.399 1.00 80.31 67 ARG A O 1
ATOM 517 N N . ILE A 1 68 ? -2.858 -12.578 10.100 1.00 81.81 68 ILE A N 1
ATOM 518 C CA . ILE A 1 68 ? -3.605 -11.422 9.598 1.00 81.81 68 ILE A CA 1
ATOM 519 C C . ILE A 1 68 ? -4.165 -11.717 8.202 1.00 81.81 68 ILE A C 1
ATOM 521 O O . ILE A 1 68 ? -5.338 -11.440 7.962 1.00 81.81 68 ILE A O 1
ATOM 525 N N . ALA A 1 69 ? -3.371 -12.318 7.312 1.00 77.62 69 ALA A N 1
ATOM 526 C CA . ALA A 1 69 ? -3.802 -12.718 5.974 1.00 77.62 69 ALA A CA 1
ATOM 527 C C . ALA A 1 69 ? -4.981 -13.696 6.036 1.00 77.62 69 ALA A C 1
ATOM 529 O O . ALA A 1 69 ? -6.028 -13.452 5.434 1.00 77.62 69 ALA A O 1
ATOM 530 N N . ASP A 1 70 ? -4.828 -14.758 6.828 1.00 80.56 70 ASP A N 1
ATOM 531 C CA . ASP A 1 70 ? -5.838 -15.793 7.018 1.00 80.56 70 ASP A CA 1
ATOM 532 C C . ASP A 1 70 ? -7.106 -15.197 7.663 1.00 80.56 70 ASP A C 1
ATOM 534 O O . ASP A 1 70 ? -8.226 -15.478 7.233 1.00 80.56 70 ASP A O 1
ATOM 538 N N . GLY A 1 71 ? -6.940 -14.304 8.644 1.00 81.12 71 GLY A N 1
ATOM 539 C CA . GLY A 1 71 ? -8.033 -13.624 9.341 1.00 81.12 71 GLY A CA 1
ATOM 540 C C . GLY A 1 71 ? -8.832 -12.642 8.479 1.00 81.12 71 GLY A C 1
ATOM 541 O O . GLY A 1 71 ? -10.047 -12.504 8.640 1.00 81.12 71 GLY A O 1
ATOM 542 N N . LEU A 1 72 ? -8.165 -11.976 7.537 1.00 79.44 72 LEU A N 1
ATOM 543 C CA . LEU A 1 72 ? -8.788 -11.072 6.569 1.00 79.44 72 LEU A CA 1
ATOM 544 C C . LEU A 1 72 ? -9.302 -11.803 5.316 1.00 79.44 72 LEU A C 1
ATOM 546 O O . LEU A 1 72 ? -9.970 -11.188 4.488 1.00 79.44 72 LEU A O 1
ATOM 550 N N . GLY A 1 73 ? -9.039 -13.109 5.187 1.00 71.56 73 GLY A N 1
ATOM 551 C CA . GLY A 1 73 ? -9.421 -13.905 4.018 1.00 71.56 73 GLY A CA 1
ATOM 552 C C . GLY A 1 73 ? -8.623 -13.552 2.761 1.00 71.56 73 GLY A C 1
ATOM 553 O O . GLY A 1 73 ? -9.120 -13.722 1.650 1.00 71.56 73 GLY A O 1
ATOM 554 N N . ILE A 1 74 ? -7.408 -13.031 2.930 1.00 70.44 74 ILE A N 1
ATOM 555 C CA . ILE A 1 74 ? -6.550 -12.570 1.841 1.00 70.44 74 ILE A CA 1
ATOM 556 C C . ILE A 1 74 ? -5.845 -13.785 1.239 1.00 70.44 74 ILE A C 1
ATOM 558 O O . ILE A 1 74 ? -5.118 -14.485 1.952 1.00 70.44 74 ILE A O 1
ATOM 562 N N . PRO A 1 75 ? -5.993 -14.046 -0.072 1.00 65.69 75 PRO A N 1
ATOM 563 C CA . PRO A 1 75 ? -5.195 -15.063 -0.734 1.00 65.69 75 PRO A CA 1
ATOM 564 C C . PRO A 1 75 ? -3.714 -14.727 -0.553 1.00 65.69 75 PRO A C 1
ATOM 566 O O . PRO A 1 75 ? -3.291 -13.620 -0.878 1.00 65.69 75 PRO A O 1
ATOM 569 N N . ARG A 1 76 ? -2.900 -15.684 -0.093 1.00 60.53 76 ARG A N 1
ATOM 570 C CA . ARG A 1 76 ? -1.445 -15.499 0.112 1.00 60.53 76 ARG A CA 1
ATOM 571 C C . ARG A 1 76 ? -0.746 -14.927 -1.135 1.00 60.53 76 ARG A C 1
ATOM 573 O O . ARG A 1 76 ? 0.232 -14.194 -1.025 1.00 60.53 76 ARG A O 1
ATOM 580 N N . GLY A 1 77 ? -1.317 -15.165 -2.318 1.00 56.44 77 GLY A N 1
ATOM 581 C CA . GLY A 1 77 ? -0.883 -14.570 -3.579 1.00 56.44 77 GLY A CA 1
ATOM 582 C C . GLY A 1 77 ? -0.972 -13.048 -3.693 1.00 56.44 77 GLY A C 1
ATOM 583 O O . GLY A 1 77 ? -0.222 -12.467 -4.466 1.00 56.44 77 GLY A O 1
ATOM 584 N N . TRP A 1 78 ? -1.833 -12.388 -2.921 1.00 60.81 78 TRP A N 1
ATOM 585 C CA . TRP A 1 78 ? -1.957 -10.925 -2.900 1.00 60.81 78 TRP A CA 1
ATOM 586 C C . TRP A 1 78 ? -0.957 -10.266 -1.943 1.00 60.81 78 TRP A C 1
ATOM 588 O O . TRP A 1 78 ? -0.680 -9.082 -2.073 1.00 60.81 78 TR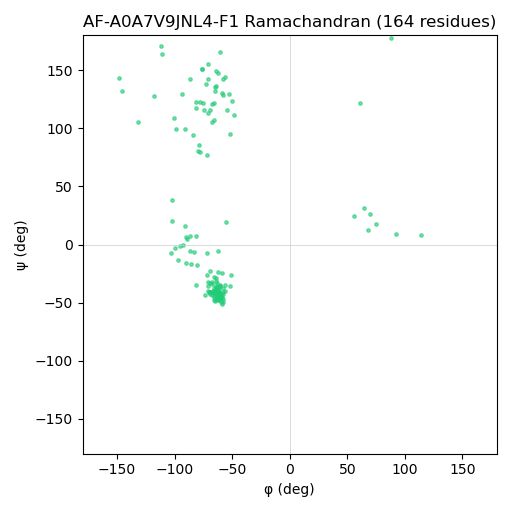P A O 1
ATOM 598 N N . MET A 1 79 ? -0.372 -11.049 -1.032 1.00 57.31 79 MET A N 1
ATOM 599 C CA . MET A 1 79 ? 0.686 -10.639 -0.101 1.00 57.31 79 MET A CA 1
ATOM 600 C C . MET A 1 79 ? 2.099 -10.881 -0.679 1.00 57.31 79 MET A C 1
ATOM 602 O O . MET A 1 79 ? 3.087 -10.948 0.052 1.00 57.31 79 MET A O 1
ATOM 606 N N . GLY A 1 80 ? 2.192 -11.100 -1.996 1.00 53.94 80 GLY A N 1
ATOM 607 C CA . GLY A 1 80 ? 3.452 -11.387 -2.686 1.00 53.94 80 GLY A CA 1
ATOM 608 C C . GLY A 1 80 ? 4.001 -12.807 -2.477 1.00 53.94 80 GLY A C 1
ATOM 609 O O . GLY A 1 80 ? 5.181 -13.030 -2.720 1.00 53.94 80 GLY A O 1
ATOM 610 N N . LEU A 1 81 ? 3.189 -13.778 -2.022 1.00 43.09 81 LEU A N 1
ATOM 611 C CA . LEU A 1 81 ? 3.611 -15.187 -1.861 1.00 43.09 81 LEU A CA 1
ATOM 612 C C . LEU A 1 81 ? 3.176 -16.112 -3.012 1.00 43.09 81 LEU A C 1
ATOM 614 O O . LEU A 1 81 ? 3.529 -17.289 -3.012 1.00 43.09 81 LEU A O 1
ATOM 618 N N . ALA A 1 82 ? 2.422 -15.619 -3.997 1.00 38.97 82 ALA A N 1
ATOM 619 C CA . ALA A 1 82 ? 2.217 -16.353 -5.241 1.00 38.97 82 ALA A CA 1
ATOM 620 C C . ALA A 1 82 ? 3.307 -15.922 -6.208 1.00 38.97 82 ALA A C 1
ATOM 622 O O . ALA A 1 82 ? 3.219 -14.881 -6.851 1.00 38.97 82 ALA A O 1
ATOM 623 N N . TYR A 1 83 ? 4.321 -16.773 -6.294 1.00 37.22 83 TYR A N 1
ATOM 624 C CA . TYR A 1 83 ? 5.136 -16.918 -7.482 1.00 37.22 83 TYR A CA 1
ATOM 625 C C . TYR A 1 83 ? 4.196 -17.148 -8.677 1.00 37.22 83 TYR A C 1
ATOM 627 O O . TYR A 1 83 ? 3.718 -18.259 -8.908 1.00 37.22 83 TYR A O 1
ATOM 635 N N . ALA A 1 84 ? 3.860 -16.077 -9.396 1.00 37.22 84 ALA A N 1
ATOM 636 C CA . ALA A 1 84 ? 3.465 -16.196 -10.786 1.00 37.22 84 ALA A CA 1
ATOM 637 C C . ALA A 1 84 ? 4.772 -16.451 -11.554 1.00 37.22 84 ALA A C 1
ATOM 639 O O . ALA A 1 84 ? 5.677 -15.626 -11.448 1.00 37.22 84 ALA A O 1
ATOM 640 N N . PRO A 1 85 ? 4.916 -17.558 -12.302 1.00 36.47 85 PRO A N 1
ATOM 641 C CA . PRO A 1 85 ? 6.158 -17.870 -13.017 1.00 36.47 85 PRO A CA 1
ATOM 642 C C . PRO A 1 85 ? 6.542 -16.830 -14.089 1.00 36.47 85 PRO A C 1
ATOM 644 O O . PRO A 1 85 ? 7.633 -16.920 -14.639 1.00 36.47 85 PRO A O 1
ATOM 647 N N . ASP A 1 86 ? 5.686 -15.836 -14.349 1.00 39.31 86 ASP A N 1
ATOM 648 C CA . ASP A 1 86 ? 5.943 -14.700 -15.243 1.00 39.31 86 ASP A CA 1
ATOM 649 C C . ASP A 1 86 ? 6.459 -13.429 -14.543 1.00 39.31 86 ASP A C 1
ATOM 651 O O . ASP A 1 86 ? 6.726 -12.428 -15.205 1.00 39.31 86 ASP A O 1
ATOM 655 N N . LEU A 1 87 ? 6.619 -13.428 -13.218 1.00 39.88 87 LEU A N 1
ATOM 656 C CA . LEU A 1 87 ? 7.172 -12.286 -12.490 1.00 39.88 87 LEU A CA 1
ATOM 657 C C . LEU A 1 87 ? 8.247 -12.784 -11.531 1.00 39.88 87 LEU A C 1
ATOM 659 O O . LEU A 1 87 ? 7.967 -13.403 -10.505 1.00 39.88 87 LEU A O 1
ATOM 663 N N . VAL A 1 88 ? 9.498 -12.533 -11.911 1.00 37.16 88 VAL A N 1
ATOM 664 C CA . VAL A 1 88 ? 10.679 -12.791 -11.089 1.00 37.16 88 VAL A CA 1
ATOM 665 C C . VAL A 1 88 ? 10.478 -12.085 -9.753 1.00 37.16 88 VAL A C 1
ATOM 667 O O . VAL A 1 88 ? 10.351 -10.866 -9.704 1.00 37.16 88 VAL A O 1
ATOM 670 N N . ALA A 1 89 ? 10.401 -12.860 -8.674 1.00 38.66 89 ALA A N 1
ATOM 671 C CA . ALA A 1 89 ? 10.352 -12.321 -7.328 1.00 38.66 89 ALA A CA 1
ATOM 672 C C . ALA A 1 89 ? 11.692 -11.637 -7.035 1.00 38.66 89 ALA A C 1
ATOM 674 O O . ALA A 1 89 ? 12.710 -12.312 -6.859 1.00 38.66 89 ALA A O 1
ATOM 675 N N . GLU A 1 90 ? 11.695 -10.307 -7.004 1.00 42.31 90 GLU A N 1
ATOM 676 C CA . GLU A 1 90 ? 12.811 -9.566 -6.434 1.00 42.31 90 GLU A CA 1
ATOM 677 C C . GLU A 1 90 ? 12.906 -9.877 -4.933 1.00 42.31 90 GLU A C 1
ATOM 679 O O . GLU A 1 90 ? 11.883 -9.961 -4.240 1.00 42.31 90 GLU A O 1
ATOM 684 N N . PRO A 1 91 ? 14.124 -10.109 -4.412 1.00 37.22 91 PRO A N 1
ATOM 685 C CA . PRO A 1 91 ? 14.327 -10.276 -2.984 1.00 37.22 91 PRO A CA 1
ATOM 686 C C . PRO A 1 91 ? 13.852 -9.008 -2.274 1.00 37.22 91 PRO A C 1
ATOM 688 O O . PRO A 1 91 ? 14.217 -7.904 -2.668 1.00 37.22 91 PRO A O 1
ATOM 691 N N . ALA A 1 92 ? 13.028 -9.189 -1.238 1.00 43.31 92 ALA A N 1
ATOM 692 C CA . ALA A 1 92 ? 12.516 -8.110 -0.404 1.00 43.31 92 ALA A CA 1
ATOM 693 C C . ALA A 1 92 ? 13.668 -7.193 0.031 1.00 43.31 92 ALA A C 1
ATOM 695 O O . ALA A 1 92 ? 14.555 -7.612 0.781 1.00 43.31 92 ALA A O 1
ATOM 696 N N . ALA A 1 93 ? 13.658 -5.969 -0.494 1.00 42.56 93 ALA A N 1
ATOM 697 C CA . ALA A 1 93 ? 14.587 -4.925 -0.110 1.00 42.56 93 ALA A CA 1
ATOM 698 C C . ALA A 1 93 ? 14.370 -4.552 1.372 1.00 42.56 93 ALA A C 1
ATOM 700 O O . ALA A 1 93 ? 13.253 -4.691 1.881 1.00 42.56 93 ALA A O 1
ATOM 701 N N . PRO A 1 94 ? 15.429 -4.120 2.082 1.00 35.53 94 PRO A N 1
ATOM 702 C CA . PRO A 1 94 ? 15.311 -3.583 3.434 1.00 35.53 94 PRO A CA 1
ATOM 703 C C . PRO A 1 94 ? 14.412 -2.331 3.465 1.00 35.53 94 PRO A C 1
ATOM 705 O O . PRO A 1 94 ? 14.106 -1.763 2.422 1.00 35.53 94 PRO A O 1
ATOM 708 N N . ASP A 1 95 ? 14.004 -1.948 4.678 1.00 41.56 95 ASP A N 1
ATOM 709 C CA . ASP A 1 95 ? 12.974 -0.976 5.119 1.00 41.56 95 ASP A CA 1
ATOM 710 C C . ASP A 1 95 ? 13.084 0.482 4.584 1.00 41.56 95 ASP A C 1
ATOM 712 O O . ASP A 1 95 ? 12.488 1.399 5.142 1.00 41.56 95 ASP A O 1
ATOM 716 N N . ASP A 1 96 ? 13.820 0.711 3.497 1.00 46.31 96 ASP A N 1
ATOM 717 C CA . ASP A 1 96 ? 14.044 2.001 2.835 1.00 46.31 96 ASP A CA 1
ATOM 718 C C . ASP A 1 96 ? 13.186 2.142 1.562 1.00 46.31 96 ASP A C 1
ATOM 720 O O . ASP A 1 96 ? 13.648 2.646 0.537 1.00 46.31 96 ASP A O 1
ATOM 724 N N . ALA A 1 97 ? 11.940 1.661 1.580 1.00 52.16 97 ALA A N 1
ATOM 725 C CA . ALA A 1 97 ? 11.026 1.846 0.455 1.00 52.16 97 ALA A CA 1
ATOM 726 C C . ALA A 1 97 ? 10.574 3.318 0.390 1.00 52.16 97 ALA A C 1
ATOM 728 O O . ALA A 1 97 ? 9.471 3.653 0.818 1.00 52.16 97 ALA A O 1
ATOM 729 N N . GLU A 1 98 ? 11.442 4.202 -0.119 1.00 55.53 98 GLU A N 1
ATOM 730 C CA . GLU A 1 98 ? 11.089 5.582 -0.462 1.00 55.53 98 GLU A CA 1
ATOM 731 C C . GLU A 1 98 ? 9.821 5.561 -1.319 1.00 55.53 98 GLU A C 1
ATOM 733 O O . GLU A 1 98 ? 9.753 4.931 -2.381 1.00 55.53 98 GLU A O 1
ATOM 738 N N . THR A 1 99 ? 8.802 6.272 -0.852 1.00 70.19 99 THR A N 1
ATOM 739 C CA . THR A 1 99 ? 7.545 6.402 -1.576 1.00 70.19 99 THR A CA 1
ATOM 740 C C . THR A 1 99 ? 7.818 7.095 -2.913 1.00 70.19 99 THR A C 1
ATOM 742 O O . THR A 1 99 ? 8.665 7.980 -3.007 1.00 70.19 99 THR A O 1
ATOM 745 N N . GLU A 1 100 ? 7.071 6.768 -3.966 1.00 68.81 100 GLU A N 1
ATOM 746 C CA . GLU A 1 100 ? 7.219 7.417 -5.280 1.00 68.81 100 GLU A CA 1
ATOM 747 C C . GLU A 1 100 ? 7.159 8.961 -5.195 1.00 68.81 100 GLU A C 1
ATOM 749 O O . GLU A 1 100 ? 7.894 9.664 -5.890 1.00 68.81 100 GLU A O 1
ATOM 754 N N . ASP A 1 101 ? 6.334 9.507 -4.300 1.00 72.81 101 ASP A N 1
ATOM 755 C CA . ASP A 1 101 ? 6.262 10.952 -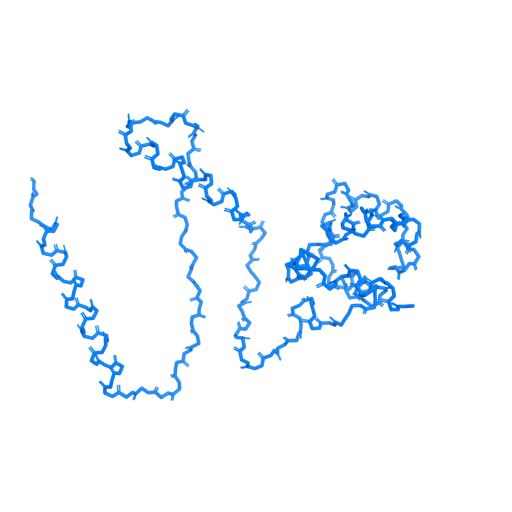4.065 1.00 72.81 101 ASP A CA 1
ATOM 756 C C . ASP A 1 101 ? 7.507 11.510 -3.357 1.00 72.81 101 ASP A C 1
ATOM 758 O O . ASP A 1 101 ? 7.932 12.633 -3.643 1.00 72.81 101 ASP A O 1
ATOM 762 N N . GLU A 1 102 ? 8.144 10.725 -2.488 1.00 75.81 102 GLU A N 1
ATOM 763 C CA . GLU A 1 102 ? 9.418 11.077 -1.852 1.00 75.81 102 GLU A CA 1
ATOM 764 C C . GLU A 1 102 ? 10.551 11.057 -2.881 1.00 75.81 102 GLU A C 1
ATOM 766 O O . GLU A 1 102 ? 11.314 12.022 -2.949 1.00 75.81 102 GLU A O 1
ATOM 771 N N . ARG A 1 103 ? 10.581 10.054 -3.771 1.00 77.88 103 ARG A N 1
ATOM 772 C CA . ARG A 1 103 ? 11.527 9.976 -4.898 1.00 77.88 103 ARG A CA 1
ATOM 773 C C . ARG A 1 103 ? 11.381 11.167 -5.844 1.00 77.88 103 ARG A C 1
ATOM 775 O O . ARG A 1 103 ? 12.373 11.813 -6.191 1.00 77.88 103 ARG A O 1
ATOM 782 N N . ARG A 1 104 ? 10.147 11.526 -6.222 1.00 79.62 104 ARG A N 1
ATOM 783 C CA . ARG A 1 104 ? 9.862 12.716 -7.050 1.00 79.62 104 ARG A CA 1
ATOM 784 C C . ARG A 1 104 ? 10.289 14.004 -6.361 1.00 79.62 104 ARG A C 1
ATOM 786 O O . ARG A 1 104 ? 10.912 14.860 -6.987 1.00 79.62 104 ARG A O 1
ATOM 793 N N . SER A 1 105 ? 9.976 14.145 -5.077 1.00 81.38 105 SER A N 1
ATOM 794 C CA . SER A 1 105 ? 10.359 15.312 -4.280 1.00 81.38 105 SER A CA 1
ATOM 795 C C . SER A 1 105 ? 11.882 15.437 -4.155 1.00 81.38 105 SER A C 1
ATOM 797 O O . SER A 1 105 ? 12.441 16.521 -4.346 1.00 81.38 105 SER A O 1
ATOM 799 N N . ASN A 1 106 ? 12.579 14.324 -3.919 1.00 84.00 106 ASN A N 1
ATOM 800 C CA . ASN A 1 106 ? 14.035 14.277 -3.850 1.00 84.00 106 ASN A CA 1
ATOM 801 C C . ASN A 1 106 ? 14.680 14.648 -5.198 1.00 84.00 106 ASN A C 1
ATOM 803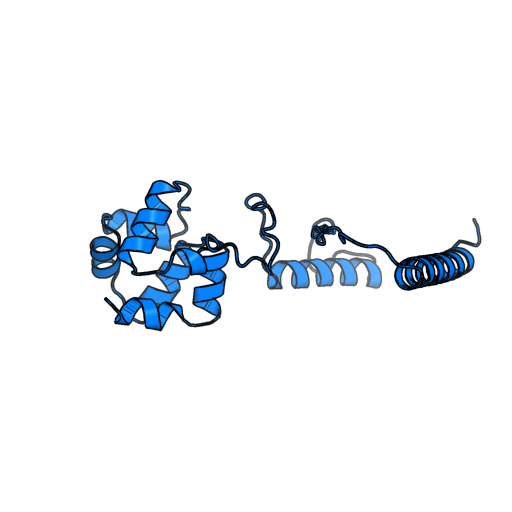 O O . ASN A 1 106 ? 15.615 15.451 -5.249 1.00 84.00 106 ASN A O 1
ATOM 807 N N . LEU A 1 107 ? 14.118 14.164 -6.308 1.00 83.62 107 LEU A N 1
ATOM 808 C CA . LEU A 1 107 ? 14.565 14.520 -7.655 1.00 83.62 107 LEU A CA 1
ATOM 809 C C . LEU A 1 107 ? 14.381 16.017 -7.950 1.00 83.62 107 LEU A C 1
ATOM 811 O O . LEU A 1 107 ? 15.290 16.657 -8.482 1.00 83.62 107 LEU A O 1
ATOM 815 N N . LEU A 1 108 ? 13.250 16.608 -7.552 1.00 85.75 108 LEU A N 1
ATOM 816 C CA . LEU A 1 108 ? 13.012 18.049 -7.692 1.00 85.75 108 LEU A CA 1
ATOM 817 C C . LEU A 1 108 ? 14.004 18.884 -6.871 1.00 85.75 108 LEU A C 1
ATOM 819 O O . LEU A 1 108 ? 14.502 19.903 -7.357 1.00 85.75 108 LEU A O 1
ATOM 823 N N . ARG A 1 109 ? 14.349 18.443 -5.655 1.00 83.62 109 ARG A N 1
ATOM 824 C CA . ARG A 1 109 ? 15.394 19.080 -4.834 1.00 83.62 109 ARG A CA 1
ATOM 825 C C . ARG A 1 109 ? 16.763 19.034 -5.516 1.00 83.62 109 ARG A C 1
ATOM 827 O O . ARG A 1 109 ? 17.481 20.039 -5.524 1.00 83.62 109 ARG A O 1
ATOM 834 N N . HIS A 1 110 ? 17.105 17.902 -6.132 1.00 85.25 110 HIS A N 1
ATOM 835 C CA . HIS A 1 110 ? 18.339 17.748 -6.905 1.00 85.25 110 HIS A CA 1
ATOM 836 C C . HIS A 1 110 ? 18.365 18.682 -8.124 1.00 85.25 110 HIS A C 1
ATOM 838 O O . HIS A 1 110 ? 19.333 19.417 -8.323 1.00 85.25 110 HIS A O 1
ATOM 844 N N . ALA A 1 111 ? 17.275 18.728 -8.895 1.00 84.62 111 ALA A N 1
ATOM 845 C CA . ALA A 1 111 ? 17.151 19.591 -10.068 1.00 84.62 111 ALA A CA 1
ATOM 846 C C . ALA A 1 111 ? 17.274 21.082 -9.713 1.00 84.62 111 ALA A C 1
ATOM 848 O O . ALA A 1 111 ? 17.996 21.822 -10.382 1.00 84.62 111 ALA A O 1
ATOM 849 N N . ALA A 1 112 ? 16.630 21.523 -8.628 1.00 80.31 112 ALA A N 1
ATOM 850 C CA . ALA A 1 112 ? 16.747 22.898 -8.150 1.00 80.31 112 ALA A CA 1
ATOM 851 C C . ALA A 1 112 ? 18.191 23.253 -7.760 1.00 80.31 112 ALA A C 1
ATOM 853 O O . ALA A 1 112 ? 18.664 24.345 -8.074 1.00 80.31 112 ALA A O 1
ATOM 854 N N . THR A 1 113 ? 18.916 22.321 -7.135 1.00 84.00 113 THR A N 1
ATOM 855 C CA . THR A 1 113 ? 20.327 22.528 -6.779 1.00 84.00 113 THR A CA 1
ATOM 856 C C . THR A 1 113 ? 21.202 22.700 -8.021 1.00 84.00 113 THR A C 1
ATOM 858 O O . THR A 1 113 ? 22.049 23.588 -8.044 1.00 84.00 113 THR A O 1
ATOM 861 N N . LEU A 1 114 ? 20.969 21.913 -9.077 1.00 82.00 114 LEU A N 1
ATOM 862 C CA . LEU A 1 114 ? 21.707 22.031 -10.341 1.00 82.00 114 LEU A CA 1
ATOM 863 C C . LEU A 1 114 ? 21.424 23.353 -11.072 1.00 82.00 114 LEU A C 1
ATOM 865 O O . LEU A 1 114 ? 22.344 23.962 -11.610 1.00 82.00 114 LEU A O 1
ATOM 869 N N . LEU A 1 115 ? 20.167 23.803 -11.083 1.00 79.31 115 LEU A N 1
ATOM 870 C CA . LEU A 1 115 ? 19.741 25.026 -11.776 1.00 79.31 115 LEU A CA 1
ATOM 871 C C . LEU A 1 115 ? 20.185 26.309 -11.065 1.00 79.31 115 LEU A C 1
ATOM 873 O O . LEU A 1 115 ? 20.623 27.254 -11.716 1.00 79.31 115 LEU A O 1
ATOM 877 N N . TYR A 1 116 ? 20.048 26.354 -9.740 1.00 81.81 116 TYR A N 1
ATOM 878 C CA . TYR A 1 116 ? 20.278 27.568 -8.952 1.00 81.81 116 TYR A CA 1
ATOM 879 C C . TYR A 1 116 ? 21.616 27.564 -8.202 1.00 81.81 116 TYR A C 1
ATOM 881 O O . TYR A 1 116 ? 21.980 28.573 -7.603 1.00 81.81 116 TYR A O 1
ATOM 889 N N . GLY A 1 117 ? 22.353 26.446 -8.213 1.00 78.62 117 GLY A N 1
ATOM 890 C CA . GLY A 1 117 ? 23.642 26.291 -7.525 1.00 78.62 117 GLY A CA 1
ATOM 891 C C . GLY A 1 117 ? 23.541 26.296 -5.995 1.00 78.62 117 GLY A C 1
ATOM 892 O O . GLY A 1 117 ? 24.546 26.473 -5.304 1.00 78.62 117 GLY A O 1
ATOM 893 N N . GLN A 1 118 ? 22.326 26.181 -5.452 1.00 74.31 118 GLN A N 1
ATOM 894 C CA . GLN A 1 118 ? 22.017 26.288 -4.026 1.00 74.31 118 GLN A CA 1
ATOM 895 C C . GLN A 1 118 ? 20.819 25.369 -3.701 1.00 74.31 118 GLN A C 1
ATOM 897 O O . GLN A 1 118 ? 19.887 25.294 -4.508 1.00 74.31 118 GLN A O 1
ATOM 902 N N . PRO A 1 119 ? 20.771 24.708 -2.531 1.00 76.25 119 PRO A N 1
ATOM 903 C CA . PRO A 1 119 ? 19.651 23.848 -2.142 1.00 76.25 119 PRO A CA 1
ATOM 904 C C . PRO A 1 119 ? 18.444 24.670 -1.650 1.00 76.25 119 PRO A C 1
ATOM 906 O O . PRO A 1 119 ? 18.203 24.809 -0.452 1.00 76.25 119 PRO A O 1
ATOM 909 N N . VAL A 1 120 ? 17.666 25.224 -2.587 1.00 78.12 120 VAL A N 1
ATOM 910 C CA . VAL A 1 120 ? 16.522 26.121 -2.300 1.00 78.12 120 VAL A CA 1
ATOM 911 C C . VAL A 1 120 ? 15.392 25.420 -1.529 1.00 78.12 120 VAL A C 1
ATOM 913 O O . VAL A 1 120 ? 14.723 26.038 -0.706 1.00 78.12 120 VAL A O 1
ATOM 916 N N . PHE A 1 121 ? 15.199 24.118 -1.750 1.00 75.81 121 PHE A N 1
ATOM 917 C CA . PHE A 1 121 ? 14.139 23.316 -1.121 1.00 75.81 121 PHE A CA 1
ATOM 918 C C . PHE A 1 121 ? 14.648 22.428 0.031 1.00 75.81 121 PHE A C 1
ATOM 920 O O . PHE A 1 121 ? 13.994 21.446 0.404 1.00 75.81 121 PHE A O 1
ATOM 927 N N . GLY A 1 122 ? 15.811 22.773 0.595 1.00 79.69 122 GLY A N 1
ATOM 928 C CA . GLY A 1 122 ? 16.521 21.975 1.595 1.00 79.69 122 GLY A CA 1
ATOM 929 C C . GLY A 1 122 ? 17.473 20.942 0.977 1.00 79.69 122 GLY A C 1
ATOM 930 O O . GLY A 1 122 ? 17.566 20.842 -0.249 1.00 79.69 122 GLY A O 1
ATOM 931 N N . PRO A 1 123 ? 18.212 20.190 1.813 1.00 74.25 123 PRO A N 1
ATOM 932 C CA . PRO A 1 123 ? 19.174 19.200 1.341 1.00 74.25 123 PRO A CA 1
ATOM 933 C C . PRO A 1 123 ? 18.468 18.065 0.586 1.00 74.25 123 PRO A C 1
ATOM 935 O O . PRO A 1 123 ? 17.436 17.561 1.032 1.00 74.25 123 PRO A O 1
ATOM 938 N N . ALA A 1 124 ? 19.029 17.673 -0.558 1.00 77.50 124 ALA A N 1
ATOM 939 C CA . ALA A 1 124 ? 18.607 16.486 -1.294 1.00 77.50 124 ALA A CA 1
ATOM 940 C C . ALA A 1 124 ? 19.350 15.255 -0.758 1.00 77.50 124 ALA A C 1
ATOM 942 O O . ALA A 1 124 ? 20.538 15.338 -0.435 1.00 77.50 124 ALA A O 1
ATOM 943 N N . ALA A 1 125 ? 18.660 14.121 -0.680 1.00 78.25 125 ALA A N 1
ATOM 944 C CA . ALA A 1 125 ? 19.308 12.842 -0.433 1.00 78.25 125 ALA A CA 1
ATOM 945 C C . ALA A 1 125 ? 20.113 12.421 -1.683 1.00 78.25 125 ALA A C 1
ATOM 947 O O . ALA A 1 125 ? 19.818 12.885 -2.794 1.00 78.25 125 ALA A O 1
ATOM 948 N N . PRO A 1 126 ? 21.156 11.584 -1.530 1.00 77.38 126 PRO A N 1
ATOM 949 C CA . PRO A 1 126 ? 21.900 11.054 -2.669 1.00 77.38 126 PRO A CA 1
ATOM 950 C C . PRO A 1 126 ? 20.968 10.325 -3.645 1.00 77.38 126 PRO A C 1
ATOM 952 O O . PRO A 1 126 ? 20.007 9.679 -3.234 1.00 77.38 126 PRO A O 1
ATOM 955 N N . ILE A 1 127 ? 21.251 10.441 -4.946 1.00 73.19 127 ILE A N 1
ATOM 956 C CA . ILE A 1 127 ? 20.503 9.713 -5.976 1.00 73.19 127 ILE A CA 1
ATOM 957 C C . ILE A 1 127 ? 20.871 8.233 -5.864 1.00 73.19 127 ILE A C 1
ATOM 959 O O . ILE A 1 127 ? 22.006 7.851 -6.157 1.00 73.19 127 ILE A O 1
ATOM 963 N N . SER A 1 128 ? 19.903 7.414 -5.466 1.00 64.56 128 SER A N 1
ATOM 964 C CA . SER A 1 128 ? 20.017 5.958 -5.464 1.00 64.56 128 SER A CA 1
ATOM 965 C C . SER A 1 128 ? 19.466 5.398 -6.771 1.00 64.56 128 SER A C 1
ATOM 967 O O . SER A 1 128 ? 18.358 5.736 -7.185 1.00 64.56 128 SER A O 1
ATOM 969 N N . ILE A 1 129 ? 20.245 4.543 -7.434 1.00 67.44 129 ILE A N 1
ATOM 970 C CA . ILE A 1 129 ? 19.787 3.772 -8.592 1.00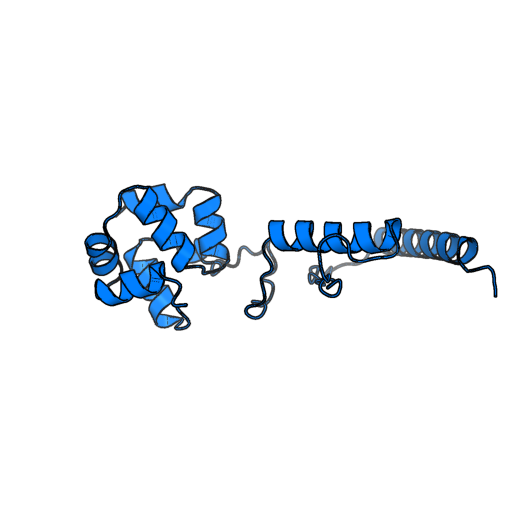 67.44 129 ILE A CA 1
ATOM 971 C C . ILE A 1 129 ? 19.475 2.365 -8.092 1.00 67.44 129 ILE A C 1
ATOM 973 O O . ILE A 1 129 ? 20.381 1.606 -7.748 1.00 67.44 129 ILE A O 1
ATOM 977 N N . GLU A 1 130 ? 18.192 2.023 -8.043 1.00 62.16 130 GLU A N 1
ATOM 978 C CA . GLU A 1 130 ? 17.760 0.653 -7.785 1.00 62.16 130 GLU A CA 1
ATOM 979 C C . GLU A 1 130 ? 18.005 -0.182 -9.049 1.00 62.16 130 GLU A C 1
ATOM 981 O O . GLU A 1 130 ? 17.448 0.073 -10.118 1.00 62.16 130 GLU A O 1
ATOM 986 N N . HIS A 1 131 ? 18.897 -1.167 -8.947 1.00 59.16 131 HIS A N 1
ATOM 987 C CA . HIS A 1 131 ? 19.139 -2.120 -10.022 1.00 59.16 131 HIS A CA 1
ATOM 988 C C . HIS A 1 131 ? 18.098 -3.234 -9.943 1.00 59.16 131 HIS A C 1
ATOM 990 O O . HIS A 1 131 ? 18.305 -4.219 -9.236 1.00 59.16 131 HIS A O 1
ATOM 996 N N . THR A 1 132 ? 17.006 -3.102 -10.697 1.00 60.22 132 THR A N 1
ATOM 997 C CA . THR A 1 132 ? 16.073 -4.218 -10.861 1.00 60.22 132 THR A CA 1
ATOM 998 C C . THR A 1 132 ? 16.756 -5.353 -11.609 1.00 60.22 132 THR A C 1
ATOM 1000 O O . THR A 1 132 ? 17.249 -5.188 -12.732 1.00 60.22 132 THR A O 1
ATOM 1003 N N . ALA A 1 133 ? 16.797 -6.521 -10.971 1.00 56.12 133 ALA A N 1
ATOM 1004 C CA . ALA A 1 133 ? 17.338 -7.725 -11.574 1.00 56.12 133 ALA A CA 1
ATOM 1005 C C . ALA A 1 133 ? 16.414 -8.153 -12.719 1.00 56.12 133 ALA A C 1
ATOM 1007 O O . ALA A 1 133 ? 15.320 -8.672 -12.508 1.00 56.12 133 ALA A O 1
ATOM 1008 N N . THR A 1 134 ? 16.854 -7.930 -13.954 1.00 55.38 134 THR A N 1
ATOM 1009 C CA . THR A 1 134 ? 16.137 -8.453 -15.116 1.00 55.38 134 THR A CA 1
ATOM 1010 C C . THR A 1 134 ? 16.339 -9.970 -15.195 1.00 55.38 134 THR A C 1
ATOM 1012 O O . THR A 1 134 ? 17.452 -10.450 -14.947 1.00 55.38 134 THR A O 1
ATOM 1015 N N . PRO A 1 135 ? 15.289 -10.759 -15.502 1.00 66.69 135 PRO A N 1
ATOM 1016 C CA . PRO A 1 135 ? 15.434 -12.195 -15.701 1.00 66.69 135 PRO A CA 1
ATOM 1017 C C . PRO A 1 135 ? 16.525 -12.480 -16.728 1.00 66.69 135 PRO A C 1
ATOM 1019 O O . PRO A 1 135 ? 16.517 -11.929 -17.830 1.00 66.69 135 PRO A O 1
ATOM 1022 N N . VAL A 1 136 ? 17.453 -13.367 -16.370 1.00 74.19 136 VAL A N 1
ATOM 1023 C CA . VAL A 1 136 ? 18.555 -13.737 -17.257 1.00 74.19 136 VAL A CA 1
ATOM 1024 C C . VAL A 1 136 ? 17.977 -14.509 -18.453 1.00 74.19 136 VAL A C 1
ATOM 1026 O O . VAL A 1 136 ? 17.316 -15.539 -18.254 1.00 74.19 136 VAL A O 1
ATOM 1029 N N . PRO A 1 137 ? 18.170 -14.039 -19.698 1.00 70.75 137 PRO A N 1
ATOM 1030 C CA . PRO A 1 137 ? 17.629 -14.720 -20.865 1.00 70.75 137 PRO A CA 1
ATOM 1031 C C . PRO A 1 137 ? 18.279 -16.101 -21.015 1.00 70.75 137 PRO A C 1
ATOM 1033 O O . PRO A 1 137 ? 19.497 -16.247 -20.950 1.00 70.75 137 PRO A O 1
ATOM 1036 N N . HIS A 1 138 ? 17.460 -17.134 -21.227 1.00 77.81 138 HIS A N 1
ATOM 1037 C CA . HIS A 1 138 ? 17.929 -18.526 -21.340 1.00 77.81 138 HIS A CA 1
ATOM 1038 C C . HIS A 1 138 ? 18.431 -18.869 -22.754 1.00 77.81 138 HIS A C 1
ATOM 1040 O O . HIS A 1 138 ? 18.960 -19.955 -22.993 1.00 77.81 138 HIS A O 1
ATOM 1046 N N . ARG A 1 139 ? 18.257 -17.948 -23.708 1.00 76.44 139 ARG A N 1
ATOM 1047 C CA . ARG A 1 139 ? 18.710 -18.062 -25.094 1.00 76.44 139 ARG A CA 1
ATOM 1048 C C . ARG A 1 139 ? 19.112 -16.678 -25.589 1.00 76.44 139 ARG A C 1
ATOM 1050 O O . ARG A 1 139 ? 18.355 -15.737 -25.390 1.00 76.44 139 ARG A O 1
ATOM 1057 N N . ILE A 1 140 ? 20.280 -16.587 -26.218 1.00 84.06 140 ILE A N 1
ATOM 1058 C CA . ILE A 1 140 ? 20.814 -15.355 -26.809 1.00 84.06 140 ILE A CA 1
ATOM 1059 C C . ILE A 1 140 ? 20.960 -15.595 -28.312 1.00 84.06 140 ILE A C 1
ATOM 1061 O O . ILE A 1 140 ? 21.562 -16.596 -28.710 1.00 84.06 140 ILE A O 1
ATOM 1065 N N . ASP A 1 141 ? 20.401 -14.707 -29.133 1.00 86.88 141 ASP A N 1
ATOM 1066 C CA . ASP A 1 141 ? 20.505 -14.748 -30.596 1.00 86.88 141 ASP A CA 1
ATOM 1067 C C . ASP A 1 141 ? 21.344 -13.573 -31.143 1.00 86.88 141 ASP A C 1
ATOM 1069 O O . ASP A 1 141 ? 21.694 -12.621 -30.443 1.00 86.88 141 ASP A O 1
ATOM 1073 N N . LEU A 1 142 ? 21.667 -13.614 -32.435 1.00 90.31 142 LEU A N 1
ATOM 1074 C CA . LEU A 1 142 ? 22.372 -12.554 -33.156 1.00 90.31 142 LEU A CA 1
ATOM 1075 C C . LEU A 1 142 ? 21.629 -11.209 -33.120 1.00 90.31 142 LEU A C 1
ATOM 1077 O O . LEU A 1 142 ? 22.265 -10.165 -33.274 1.00 90.31 142 LE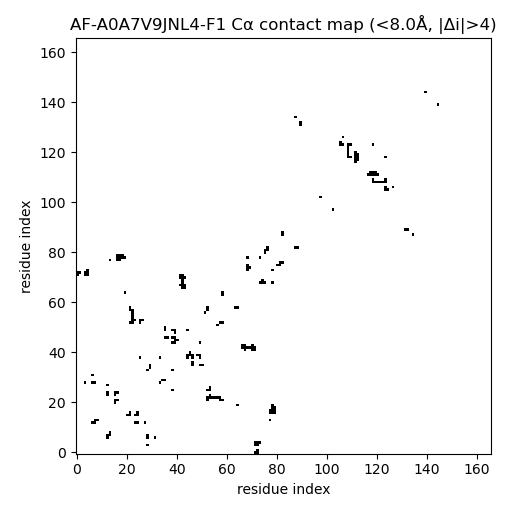U A O 1
ATOM 1081 N N . GLY A 1 143 ? 20.305 -11.216 -32.932 1.00 87.38 143 GLY A N 1
ATOM 1082 C CA . GLY A 1 143 ? 19.511 -10.003 -32.717 1.00 87.38 143 GLY A CA 1
ATOM 1083 C C . GLY A 1 143 ? 19.915 -9.260 -31.442 1.00 87.38 143 GLY A C 1
ATOM 1084 O O . GLY A 1 143 ? 20.178 -8.058 -31.496 1.00 87.38 143 GLY A O 1
ATOM 1085 N N . ASP A 1 144 ? 20.071 -9.988 -30.335 1.00 83.81 144 ASP A N 1
ATOM 1086 C CA . ASP A 1 144 ? 20.447 -9.425 -29.033 1.00 83.81 144 ASP A CA 1
ATOM 1087 C C . ASP A 1 144 ? 21.857 -8.824 -29.085 1.00 83.81 144 ASP A C 1
ATOM 1089 O O . ASP A 1 144 ? 22.094 -7.708 -28.623 1.00 83.81 144 ASP A O 1
ATOM 1093 N N . VAL A 1 145 ? 22.794 -9.523 -29.736 1.00 88.81 145 VAL A N 1
ATOM 1094 C CA . VAL A 1 145 ? 24.176 -9.046 -29.919 1.00 88.81 145 VAL A CA 1
ATOM 1095 C C . VAL A 1 145 ? 24.213 -7.752 -30.734 1.00 88.81 145 VAL A C 1
ATOM 1097 O O . VAL A 1 145 ? 24.928 -6.816 -30.376 1.00 88.81 145 VAL A O 1
ATOM 1100 N N . LYS A 1 146 ? 23.420 -7.663 -31.810 1.00 89.88 146 LYS A N 1
ATOM 1101 C CA . LYS A 1 146 ? 23.306 -6.434 -32.611 1.00 89.88 146 LYS A CA 1
ATOM 1102 C C . LYS A 1 146 ? 22.714 -5.283 -31.804 1.00 89.88 146 LYS A C 1
ATOM 1104 O O . LYS A 1 146 ? 23.167 -4.152 -31.954 1.00 89.88 146 LYS A O 1
ATOM 1109 N N . GLN A 1 147 ? 21.729 -5.562 -30.952 1.00 84.88 147 GLN A N 1
ATOM 1110 C CA . GLN A 1 147 ? 21.118 -4.554 -30.094 1.00 84.88 147 GLN A CA 1
ATOM 1111 C C . GLN A 1 147 ? 22.112 -4.018 -29.058 1.00 84.88 147 GLN A C 1
ATOM 1113 O O . GLN A 1 147 ? 22.228 -2.803 -28.908 1.00 84.88 147 GLN A O 1
ATOM 1118 N N . VAL A 1 148 ? 22.873 -4.894 -28.396 1.00 89.88 148 VAL A N 1
ATOM 1119 C CA . VAL A 1 148 ? 23.924 -4.476 -27.455 1.00 89.88 148 VAL A CA 1
ATOM 1120 C C . VAL A 1 148 ? 24.992 -3.651 -28.172 1.00 89.88 148 VAL A C 1
ATOM 1122 O O . VAL A 1 148 ? 25.304 -2.557 -27.712 1.00 89.88 148 VAL A O 1
ATOM 1125 N N . ALA A 1 149 ? 25.484 -4.106 -29.329 1.00 90.88 149 ALA A N 1
ATOM 1126 C CA . ALA A 1 149 ? 26.470 -3.362 -30.114 1.00 90.88 149 ALA A CA 1
ATOM 1127 C C . ALA A 1 149 ? 25.968 -1.959 -30.502 1.00 90.88 149 ALA A C 1
ATOM 1129 O O . ALA A 1 149 ? 26.691 -0.981 -30.345 1.00 90.88 149 ALA A O 1
ATOM 1130 N N . ALA A 1 150 ? 24.705 -1.838 -30.925 1.00 91.44 150 ALA A N 1
ATOM 1131 C CA . ALA A 1 150 ? 24.104 -0.547 -31.255 1.00 91.44 150 ALA A CA 1
ATOM 1132 C C . ALA A 1 150 ? 23.972 0.383 -30.034 1.00 91.44 150 ALA A C 1
ATOM 1134 O O . ALA A 1 150 ? 24.191 1.591 -30.151 1.00 91.44 150 ALA A O 1
ATOM 1135 N N . ILE A 1 151 ? 23.624 -0.159 -28.859 1.00 91.19 151 ILE A N 1
ATOM 1136 C CA . ILE A 1 151 ? 23.568 0.611 -27.607 1.00 91.19 151 ILE A CA 1
ATOM 1137 C C . ILE A 1 151 ? 24.969 1.100 -27.229 1.00 91.19 151 ILE A C 1
ATOM 1139 O O . ILE A 1 151 ? 25.134 2.277 -26.907 1.00 91.19 151 ILE A O 1
ATOM 1143 N N . THR A 1 152 ? 25.974 0.225 -27.299 1.00 92.69 152 THR A N 1
ATOM 1144 C CA . THR A 1 152 ? 27.366 0.564 -26.985 1.00 92.69 152 THR A CA 1
ATOM 1145 C C . THR A 1 152 ? 27.922 1.624 -27.934 1.00 92.69 152 THR A C 1
ATOM 1147 O O . THR A 1 152 ? 28.500 2.597 -27.454 1.00 92.69 152 THR A O 1
ATOM 1150 N N . ASP A 1 153 ? 27.688 1.511 -29.245 1.00 92.75 153 ASP A N 1
ATOM 1151 C CA . ASP A 1 153 ? 28.109 2.522 -30.226 1.00 92.75 153 ASP A CA 1
ATOM 1152 C C . ASP A 1 153 ? 27.485 3.889 -29.925 1.00 92.75 153 ASP A C 1
ATOM 1154 O O . ASP A 1 153 ? 28.173 4.913 -29.934 1.00 92.75 153 ASP A O 1
ATOM 1158 N N . ARG A 1 154 ? 26.190 3.915 -29.589 1.00 90.06 154 ARG A N 1
ATOM 1159 C CA . ARG A 1 154 ? 25.484 5.153 -29.235 1.00 90.06 154 ARG A CA 1
ATOM 1160 C C . ARG A 1 154 ? 26.036 5.789 -27.957 1.00 90.06 154 ARG A C 1
ATOM 1162 O O . ARG A 1 154 ? 26.197 7.006 -27.901 1.00 90.06 154 ARG A O 1
ATOM 1169 N N . LEU A 1 155 ? 26.339 4.986 -26.939 1.00 87.88 155 LEU A N 1
ATOM 1170 C CA . LEU A 1 155 ? 26.980 5.458 -25.705 1.00 87.88 155 LEU A CA 1
ATOM 1171 C C . LEU A 1 155 ? 28.403 5.972 -25.957 1.00 87.88 155 LEU A C 1
ATOM 1173 O O . LEU A 1 155 ? 28.804 6.978 -25.371 1.00 87.88 155 LEU A O 1
ATOM 1177 N N . GLY A 1 156 ? 29.146 5.315 -26.848 1.00 86.00 156 GLY A N 1
ATOM 1178 C CA . GLY A 1 156 ? 30.473 5.745 -27.279 1.00 86.00 156 GLY A CA 1
ATOM 1179 C C . GLY A 1 156 ? 30.446 7.101 -27.984 1.00 86.00 156 GLY A C 1
ATOM 1180 O O . GLY A 1 156 ? 31.256 7.963 -27.655 1.00 86.00 156 GLY A O 1
ATOM 1181 N N . GLN A 1 157 ? 29.478 7.327 -28.878 1.00 84.88 157 GLN A N 1
ATOM 1182 C CA . GLN A 1 157 ? 29.269 8.626 -29.533 1.00 84.88 157 GLN A CA 1
ATOM 1183 C C . GLN A 1 157 ? 28.987 9.731 -28.510 1.00 84.88 157 GLN A C 1
ATOM 1185 O O . GLN A 1 157 ? 29.685 10.739 -28.493 1.00 84.88 157 GLN A O 1
ATOM 1190 N N . LEU A 1 158 ? 28.047 9.496 -27.587 1.00 82.31 158 LEU A N 1
ATOM 1191 C CA . LEU A 1 158 ? 27.719 10.462 -26.534 1.00 82.31 158 LEU A CA 1
ATOM 1192 C C . LEU A 1 158 ? 28.927 10.772 -25.641 1.00 82.31 158 LEU A C 1
ATOM 1194 O O . LEU A 1 158 ? 29.176 11.921 -25.295 1.00 82.31 158 LEU A O 1
ATOM 1198 N N . THR A 1 159 ? 29.710 9.756 -25.284 1.00 77.56 159 THR A N 1
ATOM 1199 C CA . THR A 1 159 ? 30.911 9.949 -24.461 1.00 77.56 159 THR A CA 1
ATOM 1200 C C . THR A 1 159 ? 32.001 10.694 -25.233 1.00 77.56 159 THR A C 1
ATOM 1202 O O . THR A 1 159 ? 32.729 11.482 -24.640 1.00 77.56 159 THR A O 1
ATOM 1205 N N . GLY A 1 160 ? 32.100 10.496 -26.550 1.00 78.31 160 GLY A N 1
ATOM 1206 C CA . GLY A 1 160 ? 32.967 11.287 -27.424 1.00 78.31 160 GLY A CA 1
ATOM 1207 C C . GLY A 1 160 ? 32.569 12.763 -27.469 1.00 78.31 160 GLY A C 1
ATOM 1208 O O . GLY A 1 160 ? 33.438 13.628 -27.377 1.00 78.31 160 GLY A O 1
ATOM 1209 N N . ASP A 1 161 ? 31.266 13.044 -27.529 1.00 72.00 161 ASP A N 1
ATOM 1210 C CA . ASP A 1 161 ? 30.723 14.404 -27.615 1.00 72.00 161 ASP A CA 1
ATOM 1211 C C . ASP A 1 161 ? 30.884 15.196 -26.303 1.00 72.00 161 ASP A C 1
ATOM 1213 O O . ASP A 1 161 ? 31.153 16.397 -26.333 1.00 72.00 161 ASP A O 1
ATOM 1217 N N . PHE A 1 162 ? 30.766 14.534 -25.144 1.00 65.44 162 PHE A N 1
ATOM 1218 C CA . PHE A 1 162 ? 30.922 15.166 -23.823 1.00 65.44 162 PHE A CA 1
ATOM 1219 C C . PHE A 1 162 ? 32.324 14.998 -23.203 1.00 65.44 162 PHE A C 1
ATOM 1221 O O . PHE A 1 162 ? 32.651 15.675 -22.230 1.00 65.44 162 PHE A O 1
ATOM 1228 N N . GLY A 1 163 ? 33.167 14.113 -23.745 1.00 59.31 163 GLY A N 1
ATOM 1229 C CA . GLY A 1 163 ? 34.495 13.760 -23.217 1.00 59.31 163 GLY A CA 1
ATOM 1230 C C . GLY A 1 163 ? 35.650 14.656 -23.684 1.00 59.31 163 GLY A C 1
ATOM 1231 O O . GLY A 1 163 ? 36.817 14.363 -23.410 1.00 59.31 163 GLY A O 1
ATOM 1232 N N . GLY A 1 164 ? 35.353 15.746 -24.394 1.00 55.06 164 GLY A N 1
ATOM 1233 C CA . GLY A 1 164 ? 36.335 16.683 -24.934 1.00 55.06 164 GLY A CA 1
ATOM 1234 C C . GLY A 1 164 ? 36.882 17.693 -23.920 1.00 55.06 164 GLY A C 1
ATOM 1235 O O . GLY A 1 164 ? 36.497 18.850 -23.970 1.00 55.06 164 GLY A O 1
ATOM 1236 N N . SER A 1 165 ? 37.847 17.250 -23.100 1.00 49.47 165 SER A N 1
ATOM 1237 C CA . SER A 1 165 ? 38.956 18.013 -22.474 1.00 49.47 165 SER A CA 1
ATOM 1238 C C . SER A 1 165 ? 38.608 19.179 -21.517 1.00 49.47 165 SER A C 1
ATOM 1240 O O . SER A 1 165 ? 37.878 20.092 -21.870 1.00 49.47 165 SER A O 1
ATOM 1242 N N . ARG A 1 166 ? 39.084 19.113 -20.267 1.00 46.16 166 ARG A N 1
ATOM 1243 C CA . ARG A 1 166 ? 40.324 19.747 -19.745 1.00 46.16 166 ARG A CA 1
ATOM 1244 C C . ARG A 1 166 ? 40.105 21.136 -19.161 1.00 46.16 166 ARG A C 1
ATOM 1246 O O . ARG A 1 166 ? 39.543 21.994 -19.862 1.00 46.16 166 ARG A O 1
#